Protein AF-A0A967YXA7-F1 (afdb_monomer_lite)

Secondary structure (DSSP, 8-state):
-TTHHHHS-HHHHHHHHB-HHHHHHS-HHHHHHHHHHHHHHHSSEEEEEEEEE-SSEEEEEEEESSSS-EEEEEEEE-SSTT--EEEEEEEEE----S-S--S----HHHHHHHHHHHHHHHTT-

Structure (mmCIF, N/CA/C/O backbone):
data_AF-A0A967YXA7-F1
#
_entry.id   AF-A0A967YXA7-F1
#
loop_
_atom_site.group_PDB
_atom_site.id
_atom_site.type_symbol
_atom_site.label_atom_id
_atom_site.label_alt_id
_atom_site.label_comp_id
_atom_site.label_asym_id
_atom_site.label_entity_id
_atom_site.label_seq_id
_atom_site.pdbx_PDB_ins_code
_atom_site.Cartn_x
_atom_site.Cartn_y
_atom_site.Cartn_z
_atom_site.occupancy
_atom_site.B_iso_or_equiv
_atom_site.auth_seq_id
_atom_site.auth_comp_id
_atom_site.auth_asym_id
_atom_site.auth_atom_id
_atom_site.pdbx_PDB_model_num
ATOM 1 N N . PHE A 1 1 ? -1.649 4.904 -0.082 1.00 76.75 1 PHE A N 1
ATOM 2 C CA . PHE A 1 1 ? -0.812 3.700 0.141 1.00 76.75 1 PHE A CA 1
ATOM 3 C C . PHE A 1 1 ? 0.630 3.859 -0.336 1.00 76.75 1 PHE A C 1
ATOM 5 O O . PHE A 1 1 ? 1.533 3.830 0.487 1.00 76.75 1 PHE A O 1
ATOM 12 N N . LEU A 1 2 ? 0.881 4.028 -1.641 1.00 79.56 2 LEU A N 1
ATOM 13 C CA . LEU A 1 2 ? 2.251 4.062 -2.181 1.00 79.56 2 LEU A CA 1
ATOM 14 C C . LEU A 1 2 ? 3.092 5.226 -1.652 1.00 79.56 2 LEU A C 1
ATOM 16 O O . LEU A 1 2 ? 4.293 5.069 -1.454 1.00 79.56 2 LEU A O 1
ATOM 20 N N . ASP A 1 3 ? 2.452 6.364 -1.395 1.00 79.38 3 ASP A N 1
ATOM 21 C CA . ASP A 1 3 ? 3.087 7.492 -0.720 1.00 79.38 3 ASP A CA 1
ATOM 22 C C . ASP A 1 3 ? 3.444 7.160 0.736 1.00 79.38 3 ASP A C 1
ATOM 24 O O . ASP A 1 3 ? 4.563 7.402 1.173 1.00 79.38 3 ASP A O 1
ATOM 28 N N . ALA A 1 4 ? 2.556 6.457 1.447 1.00 78.69 4 ALA A N 1
ATOM 29 C CA . ALA A 1 4 ? 2.816 5.999 2.808 1.00 78.69 4 ALA A CA 1
ATOM 30 C C . ALA A 1 4 ? 4.009 5.035 2.897 1.00 78.69 4 ALA A C 1
ATOM 32 O O . ALA A 1 4 ? 4.692 5.026 3.907 1.00 78.69 4 ALA A O 1
ATOM 33 N N . LEU A 1 5 ? 4.329 4.270 1.845 1.00 78.62 5 LEU A N 1
ATOM 34 C CA . LEU A 1 5 ? 5.565 3.469 1.797 1.00 78.62 5 LEU A CA 1
ATOM 35 C C . LEU A 1 5 ? 6.845 4.326 1.705 1.00 78.62 5 LEU A C 1
ATOM 37 O O . LEU A 1 5 ? 7.949 3.817 1.923 1.00 78.62 5 LEU A O 1
ATOM 41 N N . LYS A 1 6 ? 6.720 5.607 1.346 1.00 76.75 6 LYS A N 1
ATOM 42 C CA . LYS A 1 6 ? 7.829 6.563 1.214 1.00 76.75 6 LYS A CA 1
ATOM 43 C C . LYS A 1 6 ? 7.915 7.534 2.386 1.00 76.75 6 LYS A C 1
ATOM 45 O O . LYS A 1 6 ? 9.023 7.902 2.762 1.00 76.75 6 LYS A O 1
ATOM 50 N N . SER A 1 7 ? 6.777 7.959 2.933 1.00 70.38 7 SER A N 1
ATOM 51 C CA . SER A 1 7 ? 6.688 9.105 3.844 1.00 70.38 7 SER A CA 1
ATOM 52 C C . SER A 1 7 ? 7.201 8.838 5.264 1.00 70.38 7 SER A C 1
ATOM 54 O O . SER A 1 7 ? 7.349 9.776 6.040 1.00 70.38 7 S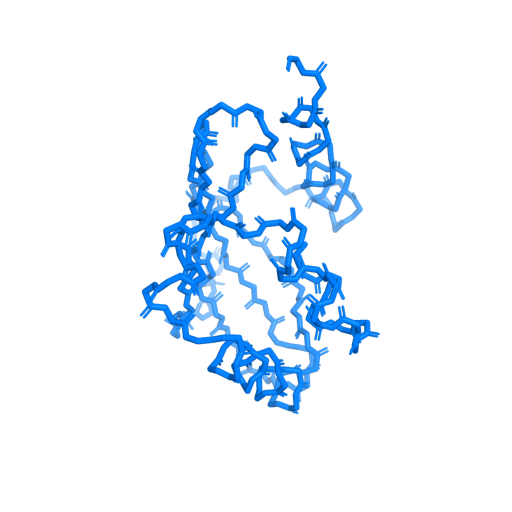ER A O 1
ATOM 56 N N . GLY A 1 8 ? 7.500 7.586 5.630 1.00 69.88 8 GLY A N 1
ATOM 57 C CA . GLY A 1 8 ? 8.008 7.224 6.961 1.00 69.88 8 GLY A CA 1
ATOM 58 C C . GLY A 1 8 ? 6.953 7.278 8.076 1.00 69.88 8 GLY A C 1
ATOM 59 O O . GLY A 1 8 ? 7.152 6.686 9.136 1.00 69.88 8 GLY A O 1
ATOM 60 N N . GLU A 1 9 ? 5.792 7.891 7.833 1.00 78.81 9 GLU A N 1
ATOM 61 C CA . GLU A 1 9 ? 4.655 7.982 8.761 1.00 78.81 9 GLU A CA 1
ATOM 62 C C . GLU A 1 9 ? 3.744 6.741 8.699 1.00 78.81 9 GLU A C 1
ATOM 64 O O . GLU A 1 9 ? 2.517 6.819 8.604 1.00 78.81 9 GLU A O 1
ATOM 69 N N . HIS A 1 10 ? 4.351 5.554 8.753 1.00 84.38 10 HIS A N 1
ATOM 70 C CA . HIS A 1 10 ? 3.657 4.287 8.510 1.00 84.38 10 HIS A CA 1
ATOM 71 C C . HIS A 1 10 ? 2.536 4.025 9.530 1.00 84.38 10 HIS A C 1
ATOM 73 O O . HIS A 1 10 ? 1.443 3.607 9.156 1.00 84.38 10 HIS A O 1
ATOM 79 N N . GLY A 1 11 ? 2.773 4.316 10.814 1.00 85.44 11 GLY A N 1
ATOM 80 C CA . GLY A 1 11 ? 1.840 3.969 11.893 1.00 85.44 11 GLY A CA 1
ATOM 81 C C . GLY A 1 11 ? 0.504 4.709 11.823 1.00 85.44 11 GLY A C 1
ATOM 82 O O . GLY A 1 11 ? -0.549 4.098 12.006 1.00 85.44 11 GLY A O 1
ATOM 83 N N . ALA A 1 12 ? 0.529 6.008 11.513 1.00 86.38 12 ALA A N 1
ATOM 84 C CA . ALA A 1 12 ? -0.691 6.798 11.359 1.00 86.38 12 ALA A CA 1
ATOM 85 C C . ALA A 1 12 ? -1.503 6.326 10.146 1.00 86.38 12 ALA A C 1
ATOM 87 O O . ALA A 1 12 ? -2.721 6.161 10.238 1.00 86.38 12 ALA A O 1
ATOM 88 N N . TYR A 1 13 ? -0.823 6.040 9.030 1.00 87.56 13 TYR A N 1
ATOM 89 C CA . TYR A 1 13 ? -1.473 5.507 7.840 1.00 87.56 13 TYR A CA 1
ATOM 90 C C . TYR A 1 13 ? -2.134 4.151 8.118 1.00 87.56 13 TYR A C 1
ATOM 92 O O . TYR A 1 13 ? -3.320 3.994 7.832 1.00 87.56 13 TYR A O 1
ATOM 100 N N . ILE A 1 14 ? -1.403 3.205 8.716 1.00 89.12 14 ILE A N 1
ATOM 101 C CA . ILE A 1 14 ? -1.911 1.864 9.040 1.00 89.12 14 ILE A CA 1
ATOM 102 C C . ILE A 1 14 ? -3.152 1.976 9.933 1.00 89.12 14 ILE A C 1
ATOM 104 O O . ILE A 1 14 ? -4.211 1.463 9.582 1.00 89.12 14 ILE A O 1
ATOM 108 N N . LYS A 1 15 ? -3.074 2.733 11.034 1.00 88.56 15 LYS A N 1
ATOM 109 C CA . LYS A 1 15 ? -4.188 2.877 11.984 1.00 88.56 15 LYS A CA 1
ATOM 110 C C . LYS A 1 15 ? -5.459 3.458 11.352 1.00 88.56 15 LYS A C 1
ATOM 112 O O . LYS A 1 15 ? -6.561 3.055 11.717 1.00 88.56 15 LYS A O 1
ATOM 117 N N . ASN A 1 16 ? -5.313 4.407 10.430 1.00 88.94 16 ASN A N 1
ATOM 118 C CA . ASN A 1 16 ? -6.455 5.112 9.849 1.00 88.94 16 ASN A CA 1
ATOM 119 C C . ASN A 1 16 ? -7.054 4.391 8.635 1.00 88.94 16 ASN A C 1
ATOM 121 O O . ASN A 1 16 ? -8.249 4.527 8.384 1.00 88.94 16 ASN A O 1
ATOM 125 N N . ASN A 1 17 ? -6.246 3.627 7.895 1.00 89.06 17 ASN A N 1
ATOM 126 C CA . ASN A 1 17 ? -6.643 3.074 6.599 1.00 89.06 17 ASN A CA 1
ATOM 127 C C . ASN A 1 17 ? -6.850 1.558 6.616 1.00 89.06 17 ASN A C 1
ATOM 129 O O . ASN A 1 17 ? -7.374 1.024 5.645 1.00 89.06 17 ASN A O 1
ATOM 133 N N . PHE A 1 18 ? -6.430 0.840 7.661 1.00 91.44 18 PHE A N 1
ATOM 134 C CA . PHE A 1 18 ? -6.565 -0.617 7.716 1.00 91.44 18 PHE A CA 1
ATOM 135 C C . PHE A 1 18 ? -7.829 -0.997 8.479 1.00 91.44 18 PHE A C 1
ATOM 137 O O . PHE A 1 18 ? -8.256 -0.314 9.416 1.00 91.44 18 PHE A O 1
ATOM 144 N N . SER A 1 19 ? -8.467 -2.081 8.045 1.00 91.12 19 SER A N 1
ATOM 145 C CA . SER A 1 19 ? -9.648 -2.610 8.716 1.00 91.12 19 SER A CA 1
ATOM 146 C C . SER A 1 19 ? -9.267 -3.172 10.084 1.00 91.12 19 SER A C 1
ATOM 148 O O . SER A 1 19 ? -8.164 -3.673 10.271 1.00 91.12 19 SER A O 1
ATOM 150 N N . GLU A 1 20 ? -10.185 -3.102 11.048 1.00 90.12 20 GLU A N 1
ATOM 151 C CA . GLU A 1 20 ? -9.930 -3.629 12.395 1.00 90.12 20 GLU A CA 1
ATOM 152 C C . GLU A 1 20 ? -9.610 -5.121 12.363 1.00 90.12 20 GLU A C 1
ATOM 154 O O . GLU A 1 20 ? -8.735 -5.570 13.087 1.00 90.12 20 GLU A O 1
ATOM 159 N N . GLN A 1 21 ? -10.275 -5.871 11.480 1.00 88.38 21 GLN A N 1
ATOM 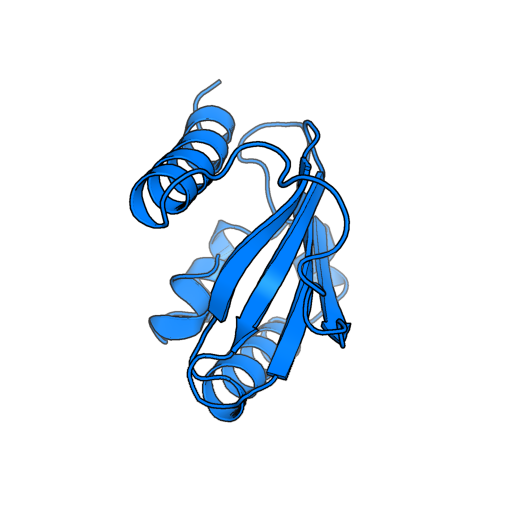160 C CA . GLN A 1 21 ? -9.968 -7.277 11.260 1.00 88.38 21 GLN A CA 1
ATOM 161 C C . GLN A 1 21 ? -8.519 -7.460 10.804 1.00 88.38 21 GLN A C 1
ATOM 163 O O . GLN A 1 21 ? -7.791 -8.225 11.418 1.00 88.38 21 GLN A O 1
ATOM 168 N N . PHE A 1 22 ? -8.070 -6.701 9.804 1.00 89.88 22 PHE A N 1
ATOM 169 C CA . PHE A 1 22 ? -6.703 -6.823 9.306 1.00 89.88 22 PHE A CA 1
ATOM 170 C C . PHE A 1 22 ? -5.654 -6.429 10.360 1.00 89.88 22 PHE A C 1
ATOM 172 O O . PHE A 1 22 ? -4.637 -7.102 10.489 1.00 89.88 22 PHE A O 1
ATOM 179 N N . LEU A 1 23 ? -5.947 -5.408 11.174 1.00 89.94 23 LEU A N 1
ATOM 180 C CA . LEU A 1 23 ? -5.127 -5.008 12.328 1.00 89.94 23 LEU A CA 1
ATOM 181 C C . LEU A 1 23 ? -5.138 -6.022 13.489 1.00 89.94 23 LEU A C 1
ATOM 183 O O . LEU A 1 23 ? -4.319 -5.906 14.399 1.00 89.94 23 LEU A O 1
ATOM 187 N N . ASN A 1 24 ? -6.092 -6.956 13.502 1.00 91.31 24 ASN A N 1
ATOM 188 C CA . ASN A 1 24 ? -6.151 -8.053 14.467 1.00 91.31 24 ASN A CA 1
ATOM 189 C C . ASN A 1 24 ? -5.474 -9.318 13.923 1.00 91.31 24 ASN A C 1
ATOM 191 O O . ASN A 1 24 ? -4.905 -10.075 14.707 1.00 91.31 24 ASN A O 1
ATOM 195 N N . ASP A 1 25 ? -5.532 -9.536 12.606 1.00 90.94 25 ASP A N 1
ATOM 196 C CA . ASP A 1 25 ? -4.882 -10.661 11.926 1.00 90.94 25 ASP A CA 1
ATOM 197 C C . ASP A 1 25 ? -3.353 -10.507 11.921 1.00 90.94 25 ASP A C 1
ATOM 199 O O . ASP A 1 25 ? -2.633 -11.500 12.022 1.00 90.94 25 ASP A O 1
ATOM 203 N N . PHE A 1 26 ? -2.860 -9.265 11.856 1.00 88.88 26 PHE A N 1
ATOM 204 C CA . PHE A 1 26 ? -1.445 -8.923 11.986 1.00 88.88 26 PHE A CA 1
ATOM 205 C C . PHE A 1 26 ? -1.271 -7.792 12.991 1.00 88.88 26 PHE A C 1
ATOM 207 O O . PHE A 1 26 ? -1.983 -6.788 12.964 1.00 88.88 26 PHE A O 1
ATOM 214 N N . SER A 1 27 ? -0.281 -7.915 13.867 1.00 91.25 27 SER A N 1
ATOM 215 C CA . SER A 1 27 ? 0.016 -6.869 14.838 1.00 91.25 27 SER A CA 1
ATOM 216 C C . SER A 1 27 ? 0.481 -5.575 14.155 1.00 91.25 27 SER A C 1
ATOM 218 O O . SER A 1 27 ? 1.058 -5.566 13.064 1.00 91.25 27 SER A O 1
ATOM 220 N N . MET A 1 28 ? 0.300 -4.441 14.840 1.00 90.75 28 MET A N 1
ATOM 221 C CA . MET A 1 28 ? 0.840 -3.155 14.379 1.00 90.75 28 MET A CA 1
ATOM 222 C C . MET A 1 28 ? 2.359 -3.226 14.133 1.00 90.75 28 MET A C 1
ATOM 224 O O . MET A 1 28 ? 2.859 -2.596 13.205 1.00 90.75 28 MET A O 1
ATOM 228 N N . GLU A 1 29 ? 3.093 -4.004 14.934 1.00 91.81 29 GLU A N 1
ATOM 229 C CA . GLU A 1 29 ? 4.535 -4.210 14.760 1.00 91.81 29 GLU A CA 1
ATOM 230 C C . GLU A 1 29 ? 4.862 -4.939 13.451 1.00 91.81 29 GLU A C 1
ATOM 232 O O . GLU A 1 29 ? 5.782 -4.529 12.741 1.00 91.81 29 GLU A O 1
ATOM 237 N N . GLU A 1 30 ? 4.089 -5.964 13.087 1.00 90.75 30 GLU A N 1
ATOM 238 C CA . GLU A 1 30 ? 4.254 -6.687 11.821 1.00 90.75 30 GLU A CA 1
ATOM 239 C C . GLU A 1 30 ? 3.974 -5.780 10.623 1.00 90.75 30 GLU A C 1
ATOM 241 O O . GLU A 1 30 ? 4.771 -5.729 9.682 1.00 90.75 30 GLU A O 1
ATOM 246 N N . HIS A 1 31 ? 2.901 -4.988 10.676 1.00 89.81 31 HIS A N 1
ATOM 247 C CA . HIS A 1 31 ? 2.608 -4.017 9.623 1.00 89.81 31 HIS A CA 1
ATOM 248 C C . HIS A 1 31 ? 3.706 -2.953 9.496 1.00 89.81 31 HIS A C 1
ATOM 250 O O . HIS A 1 31 ? 4.153 -2.647 8.388 1.00 89.81 31 HIS A O 1
ATOM 256 N N . LEU A 1 32 ? 4.174 -2.395 10.614 1.00 90.75 32 LEU A N 1
ATOM 257 C CA . LEU A 1 32 ? 5.257 -1.411 10.613 1.00 90.75 32 LEU A CA 1
ATOM 258 C C . LEU A 1 32 ? 6.554 -2.004 10.065 1.00 90.75 32 LEU A C 1
ATOM 260 O O . LEU A 1 32 ? 7.187 -1.380 9.208 1.00 90.75 32 LEU A O 1
ATOM 264 N N . SER A 1 33 ? 6.923 -3.202 10.520 1.00 90.94 33 SER A N 1
ATOM 265 C CA . SER A 1 33 ? 8.118 -3.913 10.061 1.00 90.94 33 SER A CA 1
ATOM 266 C C . SER A 1 33 ? 8.044 -4.180 8.565 1.00 90.94 33 SER A C 1
ATOM 268 O O . SER A 1 33 ? 9.010 -3.918 7.850 1.00 90.94 33 SER A O 1
ATOM 270 N N . PHE A 1 34 ? 6.879 -4.594 8.063 1.00 88.38 34 PHE A N 1
ATOM 271 C CA . PHE A 1 34 ? 6.657 -4.768 6.635 1.00 88.38 34 PHE A CA 1
ATOM 272 C C . PHE A 1 34 ? 6.892 -3.462 5.858 1.00 88.38 34 PHE A C 1
ATOM 274 O O . PHE A 1 34 ? 7.684 -3.433 4.911 1.00 88.38 34 PHE A O 1
ATOM 281 N N . PHE A 1 35 ? 6.248 -2.360 6.259 1.00 88.19 35 PHE A N 1
ATOM 282 C CA . PHE A 1 35 ? 6.392 -1.073 5.567 1.00 88.19 35 PHE A CA 1
ATOM 283 C C . PHE A 1 35 ? 7.841 -0.572 5.604 1.00 88.19 35 PHE A C 1
ATOM 285 O O . PHE A 1 35 ? 8.358 -0.085 4.596 1.00 88.19 35 PHE A O 1
ATOM 292 N N . GLN A 1 36 ? 8.523 -0.725 6.741 1.00 88.25 36 GLN A N 1
ATOM 293 C CA . GLN A 1 36 ? 9.939 -0.385 6.883 1.00 88.25 36 GLN A CA 1
ATOM 294 C C . GLN A 1 36 ? 10.818 -1.240 5.971 1.00 88.25 36 GLN A C 1
ATOM 296 O O . GLN A 1 36 ? 11.661 -0.695 5.256 1.00 88.25 36 GLN A O 1
ATOM 301 N N . GLN A 1 37 ? 10.602 -2.555 5.938 1.00 88.50 37 GLN A N 1
ATOM 302 C CA . GLN A 1 37 ? 11.362 -3.470 5.092 1.00 88.50 37 GLN A CA 1
ATOM 303 C C . GLN A 1 37 ? 11.169 -3.123 3.613 1.00 88.50 37 GLN A C 1
ATOM 305 O O . GLN A 1 37 ? 12.141 -3.027 2.863 1.00 88.50 37 GLN A O 1
ATOM 310 N N . VAL A 1 38 ? 9.934 -2.856 3.190 1.00 87.50 38 VAL A N 1
ATOM 311 C CA . VAL A 1 38 ? 9.631 -2.429 1.821 1.00 87.50 38 VAL A CA 1
ATOM 312 C C . VAL A 1 38 ? 10.284 -1.090 1.489 1.00 87.50 38 VAL A C 1
ATOM 314 O O . VAL A 1 38 ? 10.943 -0.974 0.453 1.00 87.50 38 VAL A O 1
ATOM 317 N N . SER A 1 39 ? 10.162 -0.090 2.359 1.00 87.00 39 SER A N 1
ATOM 318 C CA . SER A 1 39 ? 10.778 1.224 2.154 1.00 87.00 39 SER A CA 1
ATOM 319 C C . SER A 1 39 ? 12.310 1.133 2.082 1.00 87.00 39 SER A C 1
ATOM 321 O O . SER A 1 39 ? 12.956 1.713 1.199 1.00 87.00 39 SER A O 1
ATOM 323 N N . MET A 1 40 ? 12.921 0.315 2.941 1.00 87.94 40 MET A N 1
ATOM 324 C CA . MET A 1 40 ? 14.364 0.085 2.956 1.00 87.94 40 MET A CA 1
ATOM 325 C C . MET A 1 40 ? 14.837 -0.641 1.690 1.00 87.94 40 MET A C 1
ATOM 327 O O . MET A 1 40 ? 15.775 -0.172 1.037 1.00 87.94 40 MET A O 1
ATOM 331 N N . MET A 1 41 ? 14.180 -1.745 1.316 1.00 86.50 41 MET A N 1
ATOM 332 C CA . MET A 1 41 ? 14.575 -2.589 0.183 1.00 86.50 41 MET A CA 1
ATOM 333 C C . MET A 1 41 ? 14.296 -1.936 -1.172 1.00 86.50 41 MET A C 1
ATOM 335 O O . MET A 1 41 ? 15.137 -2.024 -2.068 1.00 86.50 41 MET A O 1
ATOM 339 N N . HIS A 1 42 ? 13.135 -1.299 -1.323 1.00 87.25 42 HIS A N 1
ATOM 340 C CA . HIS A 1 42 ? 12.630 -0.821 -2.611 1.00 87.25 42 HIS A CA 1
ATOM 341 C C . HIS A 1 42 ? 12.683 0.701 -2.765 1.00 87.25 42 HIS A C 1
ATOM 343 O O . HIS A 1 42 ? 12.754 1.193 -3.889 1.00 87.25 42 HIS A O 1
ATOM 349 N N . GLY A 1 43 ? 12.713 1.458 -1.662 1.00 84.19 43 GLY A N 1
ATOM 350 C CA . GLY A 1 43 ? 12.652 2.926 -1.694 1.00 84.19 43 GLY A CA 1
ATOM 351 C C . GLY A 1 43 ? 11.318 3.460 -2.207 1.00 84.19 43 GLY A C 1
ATOM 352 O O . GLY A 1 43 ? 11.265 4.567 -2.730 1.00 84.19 43 GLY A O 1
ATOM 353 N N . GLY A 1 44 ? 10.265 2.648 -2.101 1.00 86.25 44 GLY A N 1
ATOM 354 C CA . GLY A 1 44 ? 8.972 2.886 -2.725 1.00 86.25 44 GLY A CA 1
ATOM 355 C C . GLY A 1 44 ? 8.871 2.311 -4.137 1.00 86.25 44 GLY A C 1
ATOM 356 O O . GLY A 1 44 ? 9.797 1.693 -4.669 1.00 86.25 44 GLY A O 1
ATOM 357 N N . PHE A 1 45 ? 7.708 2.523 -4.746 1.00 88.19 45 PHE A N 1
ATOM 358 C CA . PHE A 1 45 ? 7.390 1.995 -6.066 1.00 88.19 45 PHE A CA 1
ATOM 359 C C . PHE A 1 45 ? 6.845 3.076 -6.988 1.00 88.19 45 PHE A C 1
ATOM 361 O O . PHE A 1 45 ? 6.244 4.057 -6.543 1.00 88.19 45 PHE A O 1
ATOM 368 N N . LYS A 1 46 ? 7.050 2.862 -8.284 1.00 88.69 46 LYS A N 1
ATOM 369 C CA . LYS A 1 46 ? 6.382 3.569 -9.372 1.00 88.69 46 LYS A CA 1
ATOM 370 C C . LYS A 1 46 ? 5.439 2.587 -10.058 1.00 88.69 46 LYS A C 1
ATOM 372 O O . LYS A 1 46 ? 5.897 1.561 -10.560 1.00 88.69 46 LYS A O 1
ATOM 377 N N . VAL A 1 47 ? 4.140 2.876 -10.044 1.00 88.94 47 VAL A N 1
ATOM 378 C CA . VAL A 1 47 ? 3.146 2.054 -10.751 1.00 88.94 47 VAL A CA 1
ATOM 379 C C . VAL A 1 47 ? 3.415 2.143 -12.244 1.00 88.94 47 VAL A C 1
ATOM 381 O O . VAL A 1 47 ? 3.667 3.225 -12.770 1.00 88.94 47 VAL A O 1
ATOM 384 N N . HIS A 1 48 ? 3.382 0.996 -12.908 1.00 88.19 48 HIS A N 1
ATOM 385 C CA . HIS A 1 48 ? 3.568 0.897 -14.347 1.00 88.19 48 HIS A CA 1
ATOM 386 C C . HIS A 1 48 ? 2.285 0.459 -15.047 1.00 88.19 48 HIS A C 1
ATOM 388 O O . HIS A 1 48 ? 1.923 1.014 -16.082 1.00 88.19 48 HIS A O 1
ATOM 394 N N . THR A 1 49 ? 1.590 -0.533 -14.489 1.00 86.88 49 THR A N 1
ATOM 395 C CA . THR A 1 49 ? 0.393 -1.112 -15.105 1.00 86.88 49 THR A CA 1
ATOM 396 C C . THR A 1 49 ? -0.610 -1.497 -14.033 1.00 86.88 49 THR A C 1
ATOM 398 O O . THR A 1 49 ? -0.226 -1.998 -12.979 1.00 86.88 49 THR A O 1
ATOM 401 N N . ILE A 1 50 ? -1.890 -1.272 -14.310 1.00 88.38 50 ILE A N 1
ATOM 402 C CA . ILE A 1 50 ? -2.998 -1.806 -13.521 1.00 88.38 50 ILE A CA 1
ATOM 403 C C . ILE A 1 50 ? -3.424 -3.105 -14.204 1.00 88.38 50 ILE A C 1
ATOM 405 O O . ILE A 1 50 ? -3.833 -3.079 -15.362 1.00 88.38 50 ILE A O 1
ATOM 409 N N . GLU A 1 51 ? -3.278 -4.238 -13.522 1.00 88.19 51 GLU A N 1
ATOM 410 C CA . GLU A 1 51 ? -3.722 -5.540 -14.040 1.00 88.19 51 GLU A CA 1
ATOM 411 C C . GLU A 1 51 ? -5.209 -5.759 -13.797 1.00 88.19 51 GLU A C 1
ATOM 413 O O . GLU A 1 51 ? -5.904 -6.324 -14.639 1.00 88.19 51 GLU A O 1
ATOM 418 N N . LYS A 1 52 ? -5.696 -5.323 -12.634 1.00 87.06 52 LYS A N 1
ATOM 419 C CA . LYS A 1 52 ? -7.095 -5.452 -12.246 1.00 87.06 52 LYS A CA 1
ATOM 420 C C . LYS A 1 52 ? -7.505 -4.273 -11.381 1.00 87.06 52 LYS A C 1
ATOM 422 O O . LYS A 1 52 ? -6.745 -3.855 -10.514 1.00 87.06 52 LYS A O 1
ATOM 427 N N . SER A 1 53 ? -8.706 -3.766 -11.632 1.00 89.06 53 SER A N 1
ATOM 428 C CA . SER A 1 53 ? -9.370 -2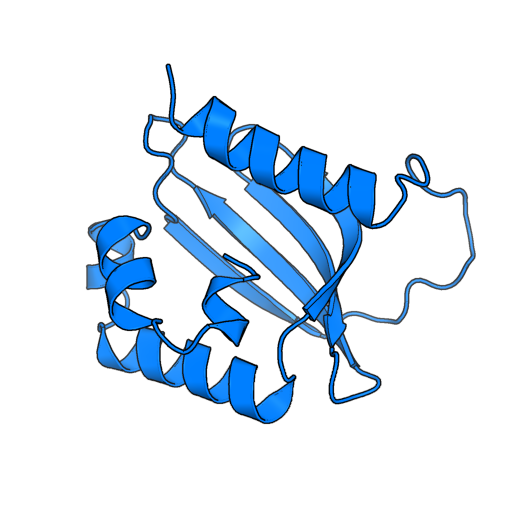.763 -10.806 1.00 89.06 53 SER A CA 1
ATOM 429 C C . SER A 1 53 ? -10.855 -3.102 -10.766 1.00 89.06 53 SER A C 1
ATOM 431 O O . SER A 1 53 ? -11.513 -3.102 -11.809 1.00 89.06 53 SER A O 1
ATOM 433 N N . SER A 1 54 ? -11.359 -3.427 -9.586 1.00 87.25 54 SER A N 1
ATOM 434 C CA . SER A 1 54 ? -12.783 -3.559 -9.275 1.00 87.25 54 SER A CA 1
ATOM 435 C C . SER A 1 54 ? -13.125 -2.694 -8.061 1.00 87.25 54 SER A C 1
ATOM 437 O O . SER A 1 54 ? -12.280 -1.945 -7.577 1.00 87.25 54 SER A O 1
ATOM 439 N N . GLU A 1 55 ? -14.373 -2.764 -7.603 1.00 83.12 55 GLU A N 1
ATOM 440 C CA . GLU A 1 55 ? -14.897 -1.946 -6.500 1.00 83.12 55 GLU A CA 1
ATOM 441 C C . GLU A 1 55 ? -14.101 -2.108 -5.190 1.00 83.12 55 GLU A C 1
ATOM 443 O O . GLU A 1 55 ? -13.897 -1.145 -4.457 1.00 83.12 55 GLU A O 1
ATOM 448 N N . ASP A 1 56 ? -13.601 -3.314 -4.928 1.00 89.81 56 ASP A N 1
ATOM 449 C CA . ASP A 1 56 ? -12.959 -3.733 -3.680 1.00 89.81 56 ASP A CA 1
ATOM 450 C C . ASP A 1 56 ? -11.540 -4.299 -3.870 1.00 89.81 56 ASP A C 1
ATOM 452 O O . ASP A 1 56 ? -10.897 -4.701 -2.902 1.00 89.81 56 ASP A O 1
ATOM 456 N N . GLU A 1 57 ? -11.029 -4.349 -5.104 1.00 90.19 57 GLU A N 1
ATOM 457 C CA . GLU A 1 57 ? -9.743 -4.976 -5.415 1.00 90.19 57 GLU A CA 1
ATOM 458 C C . GLU A 1 57 ? -8.954 -4.184 -6.459 1.00 90.19 57 GLU A C 1
ATOM 460 O O . GLU A 1 57 ? -9.451 -3.816 -7.525 1.00 90.19 57 GLU A 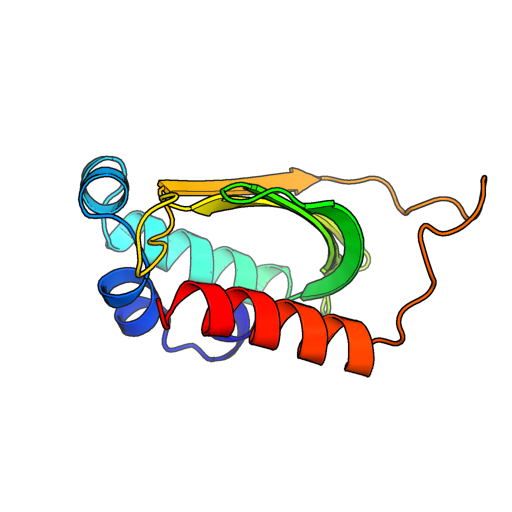O 1
ATOM 465 N N . LEU A 1 58 ? -7.671 -3.979 -6.171 1.00 90.06 58 LEU A N 1
ATOM 466 C CA . LEU A 1 58 ? -6.720 -3.324 -7.052 1.00 90.06 58 LEU A CA 1
ATOM 467 C C . LEU A 1 58 ? -5.429 -4.142 -7.116 1.00 90.06 58 LEU A C 1
ATOM 469 O O . LEU A 1 58 ? -4.756 -4.365 -6.108 1.00 90.06 58 LEU A O 1
ATOM 473 N N . ILE A 1 59 ? -5.050 -4.549 -8.325 1.00 91.75 59 ILE A N 1
ATOM 474 C CA . ILE A 1 59 ? -3.797 -5.253 -8.597 1.00 91.75 59 ILE A CA 1
ATOM 475 C C . ILE A 1 59 ? -2.978 -4.428 -9.579 1.00 91.75 59 ILE A C 1
ATOM 477 O O . ILE A 1 59 ? -3.426 -4.131 -10.690 1.00 91.75 59 ILE A O 1
ATOM 481 N N . VAL A 1 60 ? -1.760 -4.073 -9.179 1.00 91.25 60 VAL A N 1
ATOM 482 C CA . VAL A 1 60 ? -0.851 -3.260 -9.989 1.00 91.25 60 VAL A CA 1
ATOM 483 C C . VAL A 1 60 ? 0.528 -3.891 -10.106 1.00 91.25 60 VAL A C 1
ATOM 485 O O . VAL A 1 60 ? 1.068 -4.438 -9.147 1.00 91.25 60 VAL A O 1
ATOM 488 N N . ILE A 1 61 ? 1.141 -3.733 -11.273 1.00 91.81 61 ILE A N 1
ATOM 489 C CA . ILE A 1 61 ? 2.564 -3.976 -11.481 1.00 91.81 61 ILE A CA 1
ATOM 490 C C . ILE A 1 61 ? 3.305 -2.670 -11.244 1.00 91.81 61 ILE A C 1
ATOM 492 O O . ILE A 1 61 ? 3.036 -1.646 -11.885 1.00 91.81 61 ILE A O 1
ATOM 496 N N . ALA A 1 62 ? 4.260 -2.705 -10.324 1.00 91.50 62 ALA A N 1
ATOM 497 C CA . ALA A 1 62 ? 5.043 -1.551 -9.940 1.00 91.50 62 ALA A CA 1
ATOM 498 C C . ALA A 1 62 ? 6.543 -1.857 -9.976 1.00 91.50 62 ALA A C 1
ATOM 500 O O . ALA A 1 62 ? 6.998 -2.938 -9.593 1.00 91.50 62 ALA A O 1
ATOM 501 N N . LYS A 1 63 ? 7.325 -0.876 -10.427 1.00 90.81 63 LYS A N 1
ATOM 502 C CA . LYS A 1 63 ? 8.783 -0.943 -10.443 1.00 90.81 63 LYS A CA 1
ATOM 503 C C . LYS A 1 63 ? 9.344 -0.313 -9.175 1.00 90.81 63 LYS A C 1
ATOM 505 O O . LYS A 1 63 ? 8.980 0.805 -8.802 1.00 90.81 63 LYS A O 1
ATOM 510 N N . SER A 1 64 ? 10.230 -1.039 -8.511 1.00 90.81 64 SER A N 1
ATOM 511 C CA . SER A 1 64 ? 10.995 -0.563 -7.359 1.00 90.81 64 SER A CA 1
ATOM 512 C C . SER A 1 64 ? 11.860 0.645 -7.740 1.00 90.81 64 SER A C 1
ATOM 514 O O . SER A 1 64 ? 12.470 0.658 -8.807 1.00 90.81 64 SER A O 1
ATOM 516 N N . GLN A 1 65 ? 11.945 1.662 -6.878 1.00 88.00 65 GLN A N 1
ATOM 517 C CA . GLN A 1 65 ? 12.732 2.870 -7.179 1.00 88.00 65 GLN A CA 1
ATOM 518 C C . GLN A 1 65 ? 14.235 2.700 -6.903 1.00 88.00 65 GLN A C 1
ATOM 520 O O . GLN A 1 65 ? 15.053 3.317 -7.579 1.00 88.00 65 GLN A O 1
ATOM 525 N N . LYS A 1 66 ? 14.617 1.848 -5.944 1.00 87.69 66 LYS A N 1
ATOM 526 C CA . LYS A 1 66 ? 16.028 1.578 -5.586 1.00 87.69 66 LYS A CA 1
ATOM 527 C C . LYS A 1 66 ? 16.650 0.374 -6.288 1.00 87.69 66 LYS A C 1
ATOM 529 O O . LYS A 1 66 ? 17.860 0.190 -6.226 1.00 87.69 66 LYS A O 1
ATOM 534 N N . ARG A 1 67 ? 15.832 -0.496 -6.873 1.00 85.81 67 ARG A N 1
ATOM 535 C CA . ARG A 1 67 ? 16.267 -1.785 -7.429 1.00 85.81 67 ARG A CA 1
ATOM 536 C C . ARG A 1 67 ? 15.582 -2.003 -8.759 1.00 85.81 67 ARG A C 1
ATOM 538 O O . ARG A 1 67 ? 14.422 -1.627 -8.895 1.00 85.81 67 ARG A O 1
ATOM 545 N N . ASP A 1 68 ? 16.254 -2.680 -9.679 1.00 86.38 68 ASP A N 1
ATOM 546 C CA . ASP A 1 68 ? 15.637 -3.146 -10.919 1.00 86.38 68 ASP A CA 1
ATOM 547 C C . ASP A 1 68 ? 14.780 -4.392 -10.645 1.00 86.38 68 ASP A C 1
ATOM 549 O O . ASP A 1 68 ? 15.109 -5.513 -11.013 1.00 86.38 68 ASP A O 1
ATOM 553 N N . ALA A 1 69 ? 13.720 -4.197 -9.862 1.00 88.81 69 ALA A N 1
ATOM 554 C CA . ALA A 1 69 ? 12.828 -5.248 -9.408 1.00 88.81 69 ALA A CA 1
ATOM 555 C C . ALA A 1 69 ? 11.380 -4.836 -9.648 1.00 88.81 69 ALA A C 1
ATOM 557 O O . ALA A 1 69 ? 10.965 -3.730 -9.283 1.00 88.81 69 ALA A O 1
ATOM 558 N N . TRP A 1 70 ? 10.614 -5.758 -10.214 1.00 92.31 70 TRP A N 1
ATOM 559 C CA . TRP A 1 70 ? 9.188 -5.606 -10.447 1.00 92.31 70 TRP A CA 1
ATOM 560 C C . TRP A 1 70 ? 8.403 -6.325 -9.354 1.00 92.31 70 TRP A C 1
ATOM 562 O O . TRP A 1 70 ? 8.815 -7.373 -8.836 1.00 92.31 70 TRP A O 1
ATOM 572 N N . ARG A 1 71 ? 7.301 -5.708 -8.939 1.00 92.56 71 ARG A N 1
ATOM 573 C CA . ARG A 1 71 ? 6.407 -6.236 -7.915 1.00 92.56 71 ARG A CA 1
ATOM 574 C C . ARG A 1 71 ? 4.975 -6.169 -8.389 1.00 92.56 71 ARG A C 1
ATOM 576 O O . ARG A 1 71 ? 4.550 -5.145 -8.920 1.00 92.56 71 ARG A O 1
ATOM 583 N N . ARG A 1 72 ? 4.251 -7.249 -8.133 1.00 93.00 72 ARG A N 1
ATOM 584 C CA . ARG A 1 72 ? 2.800 -7.280 -8.199 1.00 93.00 72 ARG A CA 1
ATOM 585 C C . ARG A 1 72 ? 2.282 -6.897 -6.827 1.00 93.00 72 ARG A C 1
ATOM 587 O O . ARG A 1 72 ? 2.555 -7.589 -5.851 1.00 93.00 72 ARG A O 1
ATOM 594 N N . ILE A 1 73 ? 1.610 -5.761 -6.744 1.00 92.25 73 ILE A N 1
ATOM 595 C CA . ILE A 1 73 ? 1.016 -5.254 -5.514 1.00 92.25 73 ILE A CA 1
ATOM 596 C C . ILE A 1 73 ? -0.478 -5.512 -5.598 1.00 92.25 73 ILE A C 1
ATOM 598 O O . ILE A 1 73 ? -1.138 -5.032 -6.517 1.00 92.25 73 ILE A O 1
ATOM 602 N N . HIS A 1 74 ? -0.985 -6.258 -4.628 1.00 93.88 74 HIS A N 1
ATOM 603 C CA . HIS A 1 74 ? -2.392 -6.573 -4.483 1.00 93.88 74 HIS A CA 1
ATOM 604 C C . HIS A 1 74 ? -2.940 -5.824 -3.269 1.00 93.88 74 HIS A C 1
ATOM 606 O O . HIS A 1 74 ? -2.386 -5.913 -2.175 1.00 93.88 74 HIS A O 1
ATOM 612 N N . LEU A 1 75 ? -4.006 -5.065 -3.473 1.00 91.50 75 LEU A N 1
ATOM 613 C CA . LEU A 1 75 ? -4.734 -4.336 -2.448 1.00 91.50 75 LEU A CA 1
ATOM 614 C C . LEU A 1 75 ? -6.196 -4.772 -2.517 1.00 91.50 75 LEU A C 1
ATOM 616 O O . LEU A 1 75 ? -6.779 -4.737 -3.598 1.00 91.50 75 LEU A O 1
ATOM 620 N N . GLN A 1 76 ? -6.780 -5.136 -1.380 1.00 92.50 76 GLN A N 1
ATOM 621 C CA . GLN A 1 76 ? -8.229 -5.282 -1.250 1.00 92.50 76 GLN A CA 1
ATOM 622 C C . GLN A 1 76 ? -8.739 -4.370 -0.147 1.00 92.50 76 GLN A C 1
ATOM 624 O O . GLN A 1 76 ? -8.082 -4.187 0.886 1.00 92.50 76 GLN A O 1
ATOM 629 N N . THR A 1 77 ? -9.906 -3.791 -0.371 1.00 91.75 77 THR A N 1
ATOM 630 C CA . THR A 1 77 ? -10.574 -2.868 0.541 1.00 91.75 77 THR A CA 1
ATOM 631 C C . THR A 1 77 ? -11.957 -3.392 0.901 1.00 91.75 77 THR A C 1
ATOM 633 O O . THR A 1 77 ? -12.492 -4.304 0.276 1.00 91.75 77 THR A O 1
ATOM 636 N N . LYS A 1 78 ? -12.559 -2.833 1.953 1.00 86.00 78 LYS A N 1
ATOM 637 C CA . LYS A 1 78 ? -14.002 -2.994 2.154 1.00 86.00 78 LYS A CA 1
ATOM 638 C C . LYS A 1 78 ? -14.763 -2.273 1.029 1.00 86.00 78 LYS A C 1
ATOM 640 O O . LYS A 1 78 ? -14.320 -1.195 0.632 1.00 86.00 78 LYS A O 1
ATOM 645 N N . PRO A 1 79 ? -15.902 -2.819 0.567 1.00 78.94 79 PRO A N 1
ATOM 646 C CA . PRO A 1 79 ? -16.755 -2.143 -0.410 1.00 78.94 79 PRO A CA 1
ATOM 647 C C . PRO A 1 79 ? -17.435 -0.906 0.191 1.00 78.94 79 PRO A C 1
ATOM 649 O O . PRO A 1 79 ? -17.752 0.028 -0.531 1.00 78.94 79 PRO A O 1
ATOM 652 N N . ASP A 1 80 ? -17.616 -0.873 1.516 1.00 76.94 80 ASP A N 1
ATOM 653 C CA . ASP A 1 80 ? -18.209 0.267 2.204 1.00 76.94 80 ASP A CA 1
ATOM 654 C C . ASP A 1 80 ? -17.159 1.344 2.559 1.00 76.94 80 ASP A C 1
ATOM 656 O O . ASP A 1 80 ? -16.074 1.023 3.080 1.00 76.94 80 ASP A O 1
ATOM 660 N N . PRO A 1 81 ? -17.499 2.633 2.388 1.00 74.12 81 PRO A N 1
ATOM 661 C CA . PRO A 1 81 ? -16.739 3.767 2.902 1.00 74.12 81 PRO A CA 1
ATOM 662 C C . PRO A 1 81 ? -16.391 3.588 4.394 1.00 74.12 81 PRO A C 1
ATOM 664 O O . PRO A 1 81 ? -17.245 3.190 5.192 1.00 74.12 81 PRO A O 1
ATOM 667 N N . PRO A 1 82 ? -15.136 3.844 4.826 1.00 79.38 82 PRO A N 1
ATOM 668 C CA . PRO A 1 82 ? -14.058 4.546 4.121 1.00 79.38 82 PRO A CA 1
ATOM 669 C C . PRO A 1 82 ? -13.079 3.616 3.365 1.00 79.38 82 PRO A C 1
ATOM 671 O O . PRO A 1 82 ? -11.885 3.901 3.324 1.00 79.38 82 PRO A O 1
ATOM 674 N N . HIS A 1 83 ? -13.542 2.478 2.828 1.00 82.81 83 HIS A N 1
ATOM 675 C CA . HIS A 1 83 ? -12.743 1.512 2.047 1.00 82.81 83 HIS A CA 1
ATOM 676 C C . HIS A 1 83 ? -11.438 1.102 2.723 1.00 82.81 83 HIS A C 1
ATOM 678 O O . HIS A 1 83 ? -10.342 1.143 2.160 1.00 82.81 83 HIS A O 1
ATOM 684 N N . LYS A 1 84 ? -11.562 0.691 3.985 1.00 89.06 84 LYS A N 1
ATOM 685 C CA . LYS A 1 84 ? -10.413 0.236 4.763 1.00 89.06 84 LYS A CA 1
ATOM 686 C C . LYS A 1 84 ? -9.772 -0.988 4.112 1.00 89.06 84 LYS A C 1
ATOM 688 O O . LYS A 1 84 ? -10.484 -1.915 3.734 1.00 89.06 84 LYS A O 1
ATOM 693 N N . LEU A 1 85 ? -8.442 -1.018 4.062 1.00 89.88 85 LEU A N 1
ATOM 694 C CA . LEU A 1 85 ? -7.667 -2.150 3.559 1.00 89.88 85 LEU A CA 1
ATOM 695 C C . LEU A 1 85 ? -7.949 -3.406 4.393 1.00 89.88 85 LEU A C 1
ATOM 697 O O . LEU A 1 85 ? -7.812 -3.410 5.622 1.00 89.88 85 LEU A O 1
ATOM 701 N N . THR A 1 86 ? -8.363 -4.461 3.710 1.00 90.75 86 THR A N 1
ATOM 702 C CA . THR A 1 86 ? -8.646 -5.791 4.264 1.00 90.75 86 THR A CA 1
ATOM 703 C C . THR A 1 86 ? -7.547 -6.777 3.915 1.00 90.75 86 THR A C 1
ATOM 705 O O . THR A 1 86 ? -7.267 -7.674 4.703 1.00 90.75 86 THR A O 1
ATOM 708 N N . LEU A 1 87 ? -6.890 -6.578 2.772 1.00 88.62 87 LEU A N 1
ATOM 709 C CA . LEU A 1 87 ? -5.748 -7.365 2.351 1.00 88.62 87 LEU A CA 1
ATOM 710 C C . LEU A 1 87 ? -4.729 -6.472 1.667 1.00 88.62 87 LEU A C 1
ATOM 712 O O . LEU A 1 87 ? -5.052 -5.554 0.910 1.00 88.62 87 LEU A O 1
ATOM 716 N N . PHE A 1 88 ? -3.470 -6.794 1.908 1.00 88.06 88 PHE A N 1
ATOM 717 C CA . PHE A 1 88 ? -2.385 -6.275 1.113 1.00 88.06 88 PHE A CA 1
ATOM 718 C C . PHE A 1 88 ? -1.335 -7.372 0.907 1.00 88.06 88 PHE A C 1
ATOM 720 O O . PHE A 1 88 ? -0.892 -8.013 1.859 1.00 88.06 88 PHE A O 1
ATOM 727 N N . GLY A 1 89 ? -0.954 -7.575 -0.351 1.00 87.75 89 GLY A N 1
ATOM 728 C CA . GLY A 1 89 ? 0.020 -8.567 -0.782 1.00 87.75 89 GLY A CA 1
ATOM 729 C C . GLY A 1 89 ? 1.049 -7.960 -1.726 1.00 87.75 89 GLY A C 1
ATOM 730 O O . GLY A 1 89 ? 0.771 -7.011 -2.465 1.00 87.75 89 GLY A O 1
ATOM 731 N N . MET A 1 90 ? 2.258 -8.513 -1.695 1.00 89.50 90 MET A N 1
ATOM 732 C CA . MET A 1 90 ? 3.323 -8.140 -2.613 1.00 89.50 90 MET A CA 1
ATOM 733 C C . MET A 1 90 ? 4.068 -9.380 -3.084 1.00 89.50 90 MET A C 1
ATOM 735 O O . MET A 1 90 ? 4.796 -10.001 -2.312 1.00 89.50 90 MET A O 1
ATOM 739 N N . ASP A 1 91 ? 3.961 -9.656 -4.376 1.00 90.62 91 ASP A N 1
ATOM 740 C CA . ASP A 1 91 ? 4.643 -10.762 -5.034 1.00 90.62 91 ASP A CA 1
ATOM 741 C C . ASP A 1 91 ? 5.710 -10.247 -6.001 1.00 90.62 91 ASP A C 1
ATOM 743 O O . ASP A 1 91 ? 5.707 -9.086 -6.433 1.00 90.62 91 ASP A O 1
ATOM 747 N N . MET A 1 92 ? 6.660 -11.114 -6.353 1.00 88.75 92 MET A N 1
ATOM 748 C CA . MET A 1 92 ? 7.552 -10.822 -7.472 1.00 88.75 92 MET A CA 1
ATOM 749 C C . MET A 1 92 ? 6.744 -10.838 -8.768 1.00 88.75 92 MET A C 1
ATOM 751 O O . MET A 1 92 ? 5.906 -11.711 -8.969 1.00 88.75 92 MET A O 1
ATOM 755 N N . ALA A 1 93 ? 7.009 -9.869 -9.634 1.00 87.88 93 ALA A N 1
ATOM 756 C CA . ALA A 1 93 ? 6.481 -9.853 -10.986 1.00 87.88 93 ALA A CA 1
ATOM 757 C C . ALA A 1 93 ? 7.639 -9.930 -11.972 1.00 87.88 93 ALA A C 1
ATOM 759 O O . ALA A 1 93 ? 8.736 -9.441 -11.683 1.00 87.88 93 ALA A O 1
ATOM 760 N N . ASP A 1 94 ? 7.375 -10.493 -13.142 1.00 84.00 94 ASP A N 1
ATOM 761 C CA . ASP A 1 94 ? 8.242 -10.289 -14.288 1.00 84.00 94 ASP A CA 1
ATOM 762 C C . ASP A 1 94 ? 8.141 -8.837 -14.761 1.00 84.00 94 ASP A C 1
ATOM 764 O O . ASP A 1 94 ? 7.141 -8.144 -14.534 1.00 84.00 94 ASP A O 1
ATOM 768 N N . SER A 1 95 ? 9.194 -8.356 -15.425 1.00 77.81 95 SER A N 1
ATOM 769 C CA . SER A 1 95 ? 9.071 -7.112 -16.180 1.00 77.81 95 SER A CA 1
ATOM 770 C C . SER A 1 95 ? 7.937 -7.298 -17.184 1.00 77.81 95 SER A C 1
ATOM 772 O O . SER A 1 95 ? 7.958 -8.308 -17.891 1.00 77.81 95 SER A O 1
ATOM 774 N N . PRO A 1 96 ? 6.983 -6.360 -17.298 1.00 70.12 96 PRO A N 1
ATOM 775 C CA . PRO A 1 96 ? 6.023 -6.408 -18.384 1.00 70.12 96 PRO A CA 1
ATOM 776 C C . PRO A 1 96 ? 6.829 -6.338 -19.685 1.00 70.12 96 PRO A C 1
ATOM 778 O O . PRO A 1 96 ? 7.416 -5.306 -20.012 1.00 70.12 96 PRO A O 1
ATOM 781 N N . ILE A 1 97 ? 6.962 -7.475 -20.371 1.00 55.84 97 ILE A N 1
ATOM 782 C CA . ILE A 1 97 ? 7.512 -7.534 -21.722 1.00 55.84 97 ILE A CA 1
ATOM 783 C C . ILE A 1 97 ? 6.577 -6.655 -22.558 1.00 55.84 97 ILE A C 1
ATOM 785 O O . ILE A 1 97 ? 5.364 -6.770 -22.420 1.00 55.84 97 ILE A O 1
ATOM 789 N N . GLU A 1 98 ? 7.105 -5.780 -23.419 1.00 52.75 98 GLU A N 1
ATOM 790 C CA . GLU A 1 98 ? 6.326 -4.921 -24.339 1.00 52.75 98 GLU A CA 1
ATOM 791 C C . GLU A 1 98 ? 5.435 -5.698 -25.341 1.00 52.75 98 GLU A C 1
ATOM 793 O O . GLU A 1 98 ? 4.974 -5.146 -26.339 1.00 52.75 98 GLU A O 1
ATOM 798 N N . SER A 1 99 ? 5.188 -6.987 -25.117 1.00 47.34 99 SER A N 1
ATOM 799 C CA . SER A 1 99 ? 4.304 -7.796 -25.936 1.00 47.34 99 SER A CA 1
ATOM 800 C C . SER A 1 99 ? 2.862 -7.667 -25.472 1.00 47.34 99 SER A C 1
ATOM 802 O O . SER A 1 99 ? 2.500 -8.063 -24.371 1.00 47.34 99 SER A O 1
ATOM 804 N N . GLU A 1 100 ? 2.078 -7.161 -26.423 1.00 42.69 100 GLU A N 1
ATOM 805 C CA . GLU A 1 100 ? 0.619 -7.181 -26.511 1.00 42.69 100 GLU A CA 1
ATOM 806 C C . GLU A 1 100 ? -0.092 -6.036 -25.778 1.00 42.69 100 GLU A C 1
ATOM 808 O O . GLU A 1 100 ? -0.532 -6.146 -24.645 1.00 42.69 100 GLU A O 1
ATOM 813 N N . ALA A 1 101 ? -0.190 -4.921 -26.516 1.00 42.12 101 ALA A N 1
ATOM 814 C CA . ALA A 1 101 ? -1.124 -3.802 -26.380 1.00 42.12 101 ALA A CA 1
ATOM 815 C C . ALA A 1 101 ? -1.365 -3.270 -24.946 1.00 42.12 101 ALA A C 1
ATOM 817 O O . ALA A 1 101 ? -2.075 -3.887 -24.157 1.00 42.12 101 ALA A O 1
ATOM 818 N N . PRO A 1 102 ? -0.885 -2.057 -24.608 1.00 44.72 102 PRO A N 1
ATOM 819 C CA . PRO A 1 102 ? -1.118 -1.502 -23.281 1.00 44.72 102 PRO A CA 1
ATOM 820 C C . PRO A 1 102 ? -2.630 -1.338 -23.040 1.00 44.72 102 PRO A C 1
ATOM 822 O O . PRO A 1 102 ? -3.286 -0.684 -23.863 1.00 44.72 102 PRO A O 1
ATOM 825 N N . PRO A 1 103 ? -3.202 -1.826 -21.920 1.00 54.69 103 PRO A N 1
ATOM 826 C CA . PRO A 1 103 ? -4.468 -1.289 -21.455 1.00 54.69 103 PRO A CA 1
ATOM 827 C C . PRO A 1 103 ? -4.196 0.181 -21.129 1.00 54.69 103 PRO A C 1
ATOM 829 O O . PRO A 1 103 ? -3.549 0.487 -20.137 1.00 54.69 103 PRO A O 1
ATOM 832 N N . LYS A 1 104 ? -4.572 1.060 -22.069 1.00 55.25 104 LYS A N 1
ATOM 833 C CA . LYS A 1 104 ? -4.539 2.529 -22.021 1.00 55.25 104 LYS A CA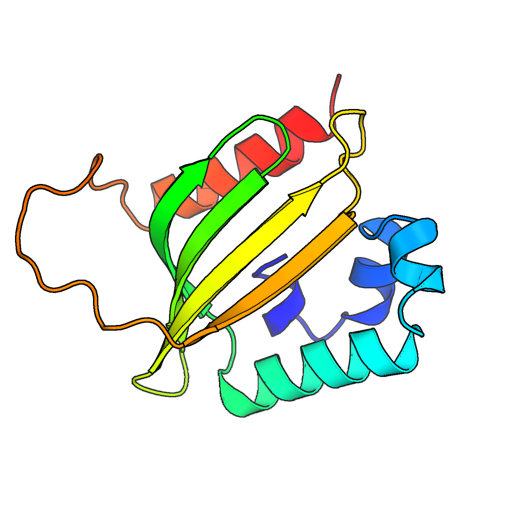 1
ATOM 834 C C . LYS A 1 104 ? -3.287 3.086 -21.318 1.00 55.25 104 LYS A C 1
ATOM 836 O O . LYS A 1 104 ? -3.271 3.215 -20.102 1.00 55.25 104 LYS A O 1
ATOM 841 N N . LYS A 1 105 ? -2.248 3.468 -22.084 1.00 54.00 105 LYS A N 1
ATOM 842 C CA . LYS A 1 105 ? -1.086 4.236 -21.576 1.00 54.00 105 LYS A CA 1
ATOM 843 C C . LYS A 1 105 ? -1.568 5.546 -20.936 1.00 54.00 105 LYS A C 1
ATOM 845 O O . LYS A 1 105 ? -1.594 6.581 -21.592 1.00 54.00 105 LYS A O 1
ATOM 850 N N . MET A 1 106 ? -1.976 5.489 -19.676 1.00 59.38 106 MET A N 1
ATOM 851 C CA . MET A 1 106 ? -2.142 6.648 -18.818 1.00 59.38 106 MET A CA 1
ATOM 852 C C . MET A 1 106 ? -0.731 7.086 -18.436 1.00 59.38 106 MET A C 1
ATOM 854 O O . MET A 1 106 ? 0.119 6.264 -18.082 1.00 59.38 106 MET A O 1
ATOM 858 N N . THR A 1 107 ? -0.430 8.367 -18.597 1.00 71.56 107 THR A N 1
ATOM 859 C CA . THR A 1 107 ? 0.846 8.929 -18.147 1.00 71.56 107 THR A CA 1
ATOM 860 C C . THR A 1 107 ? 0.994 8.746 -16.634 1.00 71.56 107 THR A C 1
ATOM 862 O O . THR A 1 107 ? 0.004 8.598 -15.928 1.00 71.56 107 THR A O 1
ATOM 865 N N . GLU A 1 108 ? 2.221 8.775 -16.098 1.00 62.00 108 GLU A N 1
ATOM 866 C CA . GLU A 1 108 ? 2.450 8.657 -14.642 1.00 62.00 108 GLU A CA 1
ATOM 867 C C . GLU A 1 108 ? 1.567 9.621 -13.840 1.00 62.00 108 GLU A C 1
ATOM 869 O O . GLU A 1 108 ? 1.029 9.256 -12.801 1.00 62.00 108 GLU A O 1
ATOM 874 N N . ARG A 1 109 ? 1.369 10.832 -14.367 1.00 65.88 109 ARG A N 1
ATOM 875 C CA . ARG A 1 109 ? 0.495 11.832 -13.766 1.00 65.88 109 ARG A CA 1
ATOM 876 C C . ARG A 1 109 ? -0.968 11.404 -13.788 1.00 65.88 109 ARG A C 1
ATOM 878 O O . ARG A 1 109 ? -1.623 11.533 -12.773 1.00 65.88 109 ARG A O 1
ATOM 885 N N . GLU A 1 110 ? -1.455 10.855 -14.896 1.00 70.19 110 GLU A N 1
ATOM 886 C CA . GLU A 1 110 ? -2.826 10.343 -15.000 1.00 70.19 110 GLU A CA 1
ATOM 887 C C . GLU A 1 110 ? -3.058 9.099 -14.141 1.00 70.19 110 GLU A C 1
ATOM 889 O O . GLU A 1 110 ? -4.150 8.936 -13.613 1.00 70.19 110 GLU A O 1
ATOM 894 N N . ILE A 1 111 ? -2.052 8.236 -13.971 1.00 69.38 111 ILE A N 1
ATOM 895 C CA . ILE A 1 111 ? -2.139 7.078 -13.072 1.00 69.38 111 ILE A CA 1
ATOM 896 C C . ILE A 1 111 ? -2.202 7.548 -11.620 1.00 69.38 111 ILE A C 1
ATOM 898 O O . ILE A 1 111 ? -3.013 7.035 -10.858 1.00 69.38 111 ILE A O 1
ATOM 902 N N . LEU A 1 112 ? -1.369 8.518 -11.234 1.00 70.69 112 LEU A N 1
ATOM 903 C CA . LEU A 1 112 ? -1.404 9.086 -9.887 1.00 70.69 112 LEU A CA 1
ATOM 904 C C . LEU A 1 112 ? -2.736 9.791 -9.622 1.00 70.69 112 LEU A C 1
ATOM 906 O O . LEU A 1 112 ? -3.377 9.471 -8.628 1.00 70.69 112 LEU A O 1
ATOM 910 N N . ASP A 1 113 ? -3.202 10.636 -10.546 1.00 77.19 113 ASP A N 1
ATOM 911 C CA . ASP A 1 113 ? -4.511 11.295 -10.449 1.00 77.19 113 ASP A CA 1
ATOM 912 C C . ASP A 1 113 ? -5.646 10.267 -10.374 1.00 77.19 113 ASP A C 1
ATOM 914 O O . ASP A 1 113 ? -6.560 10.421 -9.575 1.00 77.19 113 ASP A O 1
ATOM 918 N N . PHE A 1 114 ? -5.588 9.190 -11.164 1.00 73.56 114 PHE A N 1
ATOM 919 C CA . PHE A 1 114 ? -6.594 8.129 -11.136 1.00 73.56 114 PHE A CA 1
ATOM 920 C C . PHE A 1 114 ? -6.581 7.370 -9.813 1.00 73.56 114 PHE A C 1
ATOM 922 O O . PHE A 1 114 ? -7.627 7.205 -9.205 1.00 73.56 114 PHE A O 1
ATOM 929 N N . VAL A 1 115 ? -5.413 6.953 -9.326 1.00 75.62 115 VAL A N 1
ATOM 930 C CA . VAL A 1 115 ? -5.300 6.233 -8.052 1.00 75.62 115 VAL A CA 1
ATOM 931 C C . VAL A 1 115 ? -5.725 7.126 -6.885 1.00 75.62 115 VAL A C 1
ATOM 933 O O . VAL A 1 115 ? -6.474 6.678 -6.023 1.00 75.62 115 VAL A O 1
ATOM 936 N N . GLU A 1 116 ? -5.295 8.388 -6.849 1.00 78.00 116 GLU A N 1
ATOM 937 C CA . GLU A 1 116 ? -5.726 9.339 -5.819 1.00 78.00 116 GLU A CA 1
ATOM 938 C C . GLU A 1 116 ? -7.218 9.650 -5.918 1.00 78.00 116 GLU A C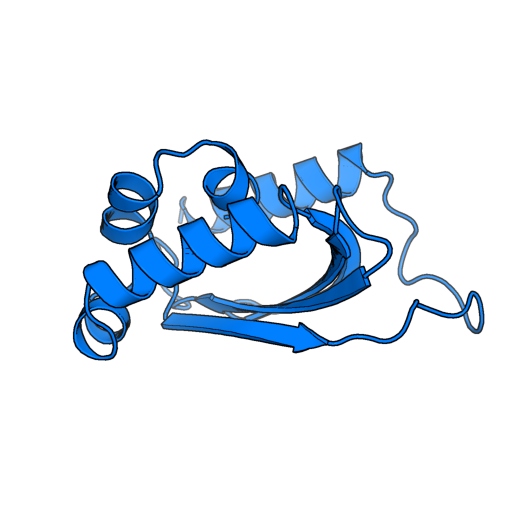 1
ATOM 940 O O . GLU A 1 116 ? -7.879 9.799 -4.890 1.00 78.00 116 GLU A O 1
ATOM 945 N N . ARG A 1 117 ? -7.771 9.727 -7.132 1.00 75.69 117 ARG A N 1
ATOM 946 C CA . ARG A 1 117 ? -9.200 9.943 -7.347 1.00 75.69 117 ARG A CA 1
ATOM 947 C C . ARG A 1 117 ? -10.012 8.736 -6.929 1.00 75.69 117 ARG A C 1
ATOM 949 O O . ARG A 1 117 ? -10.965 8.935 -6.200 1.00 75.69 117 ARG A O 1
ATOM 956 N N . GLU A 1 118 ? -9.649 7.522 -7.320 1.00 74.31 118 GLU A N 1
ATOM 957 C CA . GLU A 1 118 ? -10.374 6.314 -6.919 1.00 74.31 118 GLU A CA 1
ATOM 958 C C . GLU A 1 118 ? -10.362 6.174 -5.397 1.00 74.31 118 GLU A C 1
ATOM 960 O O . GLU A 1 118 ? -11.424 6.066 -4.798 1.00 74.31 118 GLU A O 1
ATOM 965 N N . LEU A 1 119 ? -9.203 6.348 -4.748 1.00 70.88 119 LEU A N 1
ATOM 966 C CA . LEU A 1 119 ? -9.096 6.324 -3.283 1.00 70.88 119 LEU A CA 1
ATOM 967 C C . LEU A 1 119 ? -9.935 7.421 -2.591 1.00 70.88 119 LEU A C 1
ATOM 969 O O . LEU A 1 119 ? -10.468 7.201 -1.501 1.00 70.88 119 LEU A O 1
ATOM 973 N N . ASN A 1 120 ? -10.070 8.602 -3.204 1.00 63.47 120 ASN A N 1
ATOM 974 C CA . ASN A 1 120 ? -10.864 9.707 -2.656 1.00 63.47 120 ASN A CA 1
ATOM 975 C C . ASN A 1 120 ? -12.364 9.622 -2.979 1.00 63.47 120 ASN A C 1
ATOM 977 O O . ASN A 1 120 ? -13.164 10.059 -2.154 1.00 63.47 120 ASN A O 1
ATOM 981 N N . THR A 1 121 ? -12.753 9.101 -4.145 1.00 63.00 121 THR A N 1
ATOM 982 C CA . THR A 1 121 ? -14.155 8.843 -4.520 1.00 63.00 121 THR A CA 1
ATOM 983 C C . THR A 1 121 ? -14.723 7.756 -3.621 1.00 63.00 121 THR A C 1
ATOM 985 O O . THR A 1 121 ? -15.778 7.945 -3.032 1.00 63.00 121 THR A O 1
ATOM 988 N N . MET A 1 122 ? -13.938 6.703 -3.396 1.00 51.50 122 MET A N 1
ATOM 989 C CA . MET A 1 122 ? -14.185 5.696 -2.370 1.00 51.50 122 MET A CA 1
ATOM 990 C C . MET A 1 122 ? -14.416 6.353 -0.985 1.00 51.50 122 MET A C 1
ATOM 992 O O . MET A 1 122 ? -15.326 6.014 -0.244 1.00 51.50 122 MET A O 1
ATOM 996 N N . SER A 1 123 ? -13.676 7.401 -0.624 1.00 51.59 123 SER A N 1
ATOM 997 C CA . SER A 1 123 ? -13.828 8.050 0.692 1.00 51.59 123 SER A CA 1
ATOM 998 C C . SER A 1 123 ? -15.045 8.988 0.860 1.00 51.59 123 SER A C 1
ATOM 1000 O O . SER A 1 123 ? -15.166 9.586 1.933 1.00 51.59 123 SER A O 1
ATOM 1002 N N . LYS A 1 124 ? -15.901 9.202 -0.155 1.00 42.31 124 LYS A N 1
ATOM 1003 C CA . LYS A 1 124 ? -16.873 10.322 -0.163 1.00 42.31 124 LYS A CA 1
ATOM 1004 C C . LYS A 1 124 ? -18.350 10.000 -0.400 1.00 42.31 124 LYS A C 1
ATOM 1006 O O . LYS A 1 124 ? -19.128 10.956 -0.433 1.00 42.31 124 LYS A O 1
ATOM 1011 N N . GLU A 1 125 ? -18.754 8.742 -0.503 1.00 42.66 125 GLU A N 1
ATOM 1012 C CA . GLU A 1 125 ? -20.184 8.379 -0.552 1.00 42.66 125 GLU A CA 1
ATOM 1013 C C . GLU A 1 125 ? -20.688 7.758 0.755 1.00 42.66 125 GLU A C 1
ATOM 1015 O O . GLU A 1 125 ? -19.845 7.294 1.553 1.00 42.66 125 GLU A O 1
#

Foldseek 3Di:
DQVCLQVLPVLVCCVVAADPQQCVVDPSVRSNVVSVVCCVPQVTWQFDAWPDDDLFKTWTWTARPVDRFIKTWIWGFDSAPPGHTPDIDIDGDDDPDPPDDGPDPDDSVRVVVVVVCSNVVSHPD

Sequence (125 aa):
FLDALKSGEHGAYIKNNFSEQFLNDFSMEEHLSFFQQVSMMHGGFKVHTIEKSSEDELIVIAKSQKRDAWRRIHLQTKPDPPHKLTLFGMDMADSPIESEAPPKKMTEREILDFVERELNTMSKE

Radius of gyration: 14.52 Å; chains: 1; bounding box: 36×23×41 Å

pLDDT: mean 80.91, std 13.32, range [42.12, 93.88]